Protein AF-A0A970E8V9-F1 (afdb_monomer)

Nearest PDB structures (foldseek):
  8snz-assembly1_B-2  TM=7.544E-01  e=1.630E+00  Rhodopseudomonas palustris
  8v2y-assembly1_A  TM=7.444E-01  e=1.529E+00  Rhodopseudomonas palustris

Sequence (104 aa):
MSNTVVIYQSKYGATKKYAQWLAEELSCDLIETKKASIEQLEKYDVIMSWKDKTLCNLLKKAVAKKDPDTYEPWEAALMQAVGQSCDWTDKKNIKEIVVYVKKS

Solvent-accessible surface area (backbone atoms only — not comparable to full-atom values): 6659 Å² total; per-residue (Å²): 132,83,94,53,70,41,76,41,70,57,94,84,47,62,52,47,55,54,43,50,53,50,18,62,79,66,74,40,50,73,45,73,50,90,75,69,50,74,78,67,54,75,76,51,97,80,67,91,43,73,65,54,54,49,51,54,52,50,50,53,56,56,57,70,70,50,62,80,92,71,49,52,74,68,50,49,53,48,56,65,52,58,94,48,93,77,79,83,84,54,81,74,75,48,48,66,58,53,55,53,59,76,73,107

Structure (mmCIF, N/CA/C/O backbone):
data_AF-A0A970E8V9-F1
#
_entry.id   AF-A0A970E8V9-F1
#
loop_
_atom_site.group_PDB
_atom_site.id
_atom_site.type_symbol
_atom_site.label_atom_id
_atom_site.label_alt_id
_atom_site.label_comp_id
_atom_site.label_asym_id
_atom_site.label_entity_id
_atom_site.label_seq_id
_atom_site.pdbx_PDB_ins_code
_atom_site.Cartn_x
_atom_site.Cartn_y
_atom_site.Cartn_z
_atom_site.occupancy
_atom_site.B_iso_or_equiv
_atom_site.auth_seq_id
_atom_site.auth_comp_id
_atom_site.auth_asym_id
_atom_site.auth_atom_id
_atom_site.pdbx_PDB_model_num
ATOM 1 N N . MET A 1 1 ? -26.173 -3.698 14.506 1.00 46.81 1 MET A N 1
ATOM 2 C CA . MET A 1 1 ? -24.988 -2.825 14.397 1.00 46.81 1 MET A CA 1
ATOM 3 C C . MET A 1 1 ? -23.841 -3.709 13.964 1.00 46.81 1 MET A C 1
ATOM 5 O O . MET A 1 1 ? -23.533 -4.651 14.684 1.00 46.81 1 MET A O 1
ATOM 9 N N . SER A 1 2 ? -23.305 -3.499 12.767 1.00 54.16 2 SER A N 1
ATOM 10 C CA . SER A 1 2 ? -22.200 -4.314 12.260 1.00 54.16 2 SER A CA 1
ATOM 11 C C . SER A 1 2 ? -20.919 -3.876 12.964 1.00 54.16 2 SER A C 1
ATOM 13 O O . SER A 1 2 ? -20.523 -2.719 12.857 1.00 54.16 2 SER A O 1
ATOM 15 N N . ASN A 1 3 ? -20.311 -4.775 13.735 1.00 74.69 3 ASN A N 1
ATOM 16 C CA . ASN A 1 3 ? -19.094 -4.511 14.503 1.00 74.69 3 ASN A CA 1
ATOM 17 C C . ASN A 1 3 ? -17.857 -4.635 13.591 1.00 74.69 3 ASN A C 1
ATOM 19 O O . ASN A 1 3 ? -17.026 -5.524 13.766 1.00 74.69 3 ASN A O 1
ATOM 23 N N . THR A 1 4 ? -17.801 -3.817 12.540 1.00 81.00 4 THR A N 1
ATOM 24 C CA . THR A 1 4 ? -16.768 -3.867 11.497 1.00 81.00 4 THR A CA 1
ATOM 25 C C . THR A 1 4 ? -15.747 -2.755 11.724 1.00 81.00 4 THR A C 1
ATOM 27 O O . THR A 1 4 ? -16.111 -1.637 12.069 1.00 81.00 4 THR A O 1
ATOM 30 N N . VAL A 1 5 ? -14.464 -3.047 11.514 1.00 82.38 5 VAL A N 1
ATOM 31 C CA . VAL A 1 5 ? -13.377 -2.064 11.599 1.00 82.38 5 VAL A CA 1
ATOM 32 C C . VAL A 1 5 ? -12.403 -2.276 10.446 1.00 82.38 5 VAL A C 1
ATOM 34 O O . VAL A 1 5 ? -12.039 -3.409 10.130 1.00 82.38 5 VAL A O 1
ATOM 37 N N . VAL A 1 6 ? -11.968 -1.188 9.813 1.00 82.75 6 VAL A N 1
ATOM 38 C CA . VAL A 1 6 ? -10.904 -1.201 8.806 1.00 82.75 6 VAL A CA 1
ATOM 39 C C . VAL A 1 6 ? -9.603 -0.782 9.475 1.00 82.75 6 VAL A C 1
ATOM 41 O O . VAL A 1 6 ? -9.484 0.314 10.019 1.00 82.75 6 VAL A O 1
ATOM 44 N N . ILE A 1 7 ? -8.598 -1.650 9.412 1.00 83.31 7 ILE A N 1
ATOM 45 C CA . ILE A 1 7 ? -7.265 -1.394 9.959 1.00 83.31 7 ILE A CA 1
ATOM 46 C C . ILE A 1 7 ? -6.278 -1.310 8.795 1.00 83.31 7 ILE A C 1
ATOM 48 O O . ILE A 1 7 ? -6.282 -2.175 7.922 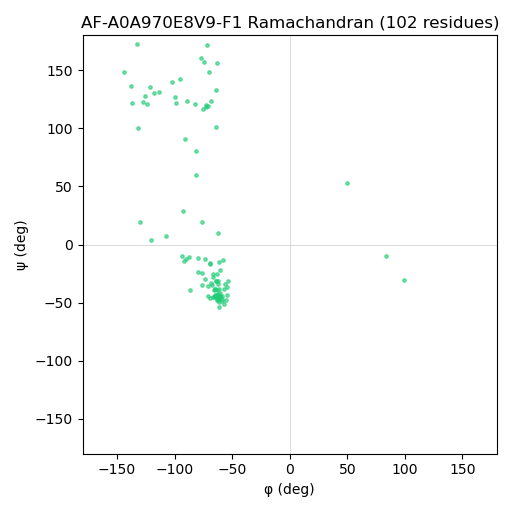1.00 83.31 7 ILE A O 1
ATOM 52 N N . TYR A 1 8 ? -5.431 -0.278 8.757 1.00 85.50 8 TYR A N 1
ATOM 53 C CA . TYR A 1 8 ? -4.513 -0.071 7.632 1.00 85.50 8 TYR A CA 1
ATOM 54 C C . TYR A 1 8 ? -3.148 0.487 8.040 1.00 85.50 8 TYR A C 1
ATOM 56 O O . TYR A 1 8 ? -3.042 1.315 8.941 1.00 85.50 8 TYR A O 1
ATOM 64 N N . GLN A 1 9 ? -2.102 0.113 7.296 1.00 82.19 9 GLN A N 1
ATOM 65 C CA . GLN A 1 9 ? -0.780 0.739 7.367 1.00 82.19 9 GLN A CA 1
ATOM 66 C C . GLN A 1 9 ? -0.441 1.367 6.017 1.00 82.19 9 GLN A C 1
ATOM 68 O O . GLN A 1 9 ? -0.545 0.714 4.981 1.00 82.19 9 GLN A O 1
ATOM 73 N N . SER A 1 10 ? -0.003 2.626 6.009 1.00 81.69 10 SER A N 1
ATOM 74 C CA . SER A 1 10 ? 0.358 3.313 4.770 1.00 81.69 10 SER A CA 1
ATOM 75 C C . SER A 1 10 ? 1.644 4.114 4.926 1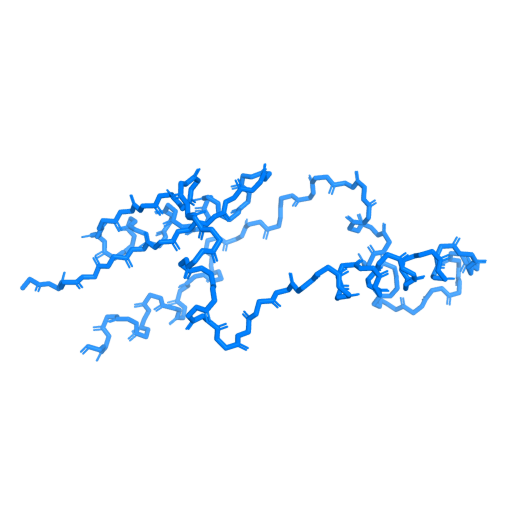.00 81.69 10 SER A C 1
ATOM 77 O O . SER A 1 10 ? 1.741 5.007 5.771 1.00 81.69 10 SER A O 1
ATOM 79 N N . LYS A 1 11 ? 2.637 3.801 4.086 1.00 74.56 11 LYS A N 1
ATOM 80 C CA . LYS A 1 11 ? 3.896 4.556 4.006 1.00 74.56 11 LYS A CA 1
ATOM 81 C C . LYS A 1 11 ? 3.793 5.749 3.051 1.00 74.56 11 LYS A C 1
ATOM 83 O O . LYS A 1 11 ? 4.315 6.810 3.366 1.00 74.56 11 LYS A O 1
ATOM 88 N N . TYR A 1 12 ? 3.103 5.572 1.921 1.00 77.75 12 TYR A N 1
ATOM 89 C CA . TYR A 1 12 ? 3.056 6.542 0.815 1.00 77.75 12 TYR A CA 1
ATOM 90 C C . TYR A 1 12 ? 1.644 7.058 0.484 1.00 77.75 12 TYR A C 1
ATOM 92 O O . TYR A 1 12 ? 1.471 7.806 -0.465 1.00 77.75 12 TYR A O 1
ATOM 100 N N . GLY A 1 13 ? 0.616 6.671 1.246 1.00 81.69 13 GLY A N 1
ATOM 101 C CA . GLY A 1 13 ? -0.740 7.220 1.110 1.00 81.69 13 GLY A CA 1
ATOM 102 C C . GLY A 1 13 ? -1.725 6.358 0.314 1.00 81.69 13 GLY A C 1
ATOM 103 O O . GLY A 1 13 ? -2.891 6.321 0.691 1.00 81.69 13 GLY A O 1
ATOM 104 N N . ALA A 1 14 ? -1.288 5.574 -0.675 1.00 84.38 14 ALA A N 1
ATOM 105 C CA . ALA A 1 14 ? -2.197 4.757 -1.498 1.00 84.38 14 ALA A CA 1
ATOM 106 C C . ALA A 1 14 ? -3.087 3.804 -0.668 1.00 84.38 14 ALA A C 1
ATOM 108 O O . ALA A 1 14 ? -4.310 3.813 -0.797 1.00 84.38 14 ALA A O 1
ATOM 109 N N . THR A 1 15 ? -2.504 3.056 0.276 1.00 86.94 15 THR A N 1
ATOM 110 C CA . THR A 1 15 ? -3.261 2.157 1.171 1.00 86.94 15 THR A CA 1
ATOM 111 C C . THR A 1 15 ? -4.228 2.912 2.087 1.00 86.94 15 THR A C 1
ATOM 113 O O . THR A 1 15 ? -5.297 2.403 2.406 1.00 86.94 15 THR A O 1
ATOM 116 N N . LYS A 1 16 ? -3.891 4.151 2.476 1.00 89.62 16 LYS A N 1
ATOM 117 C CA . LYS A 1 16 ? -4.769 5.005 3.292 1.00 89.62 16 LYS A CA 1
ATOM 118 C C . LYS A 1 16 ? -6.040 5.356 2.525 1.00 89.62 16 LYS A C 1
ATOM 120 O O . LYS A 1 16 ? -7.124 5.270 3.084 1.00 89.62 16 LYS A O 1
ATOM 125 N N . LYS A 1 17 ? -5.893 5.702 1.246 1.00 90.81 17 LYS A N 1
ATOM 126 C CA . LYS A 1 17 ? -6.999 6.070 0.358 1.00 90.81 17 LYS A CA 1
ATOM 127 C C . LYS A 1 17 ? -7.980 4.907 0.173 1.00 90.81 17 LYS A C 1
ATOM 129 O O . LYS A 1 17 ? -9.178 5.089 0.353 1.00 90.81 17 LYS A O 1
ATOM 134 N N . TYR A 1 18 ? -7.470 3.695 -0.063 1.00 91.00 18 TYR A N 1
ATOM 135 C CA . TYR A 1 18 ? -8.300 2.486 -0.102 1.00 91.00 18 TYR A CA 1
ATOM 136 C C . TYR A 1 18 ? -9.019 2.212 1.223 1.00 91.00 18 TYR A C 1
ATOM 138 O O . TYR A 1 18 ? -10.211 1.916 1.225 1.00 91.00 18 TYR A O 1
ATOM 146 N N . ALA A 1 19 ? -8.313 2.334 2.348 1.00 90.12 19 ALA A N 1
ATOM 147 C CA . ALA A 1 19 ? -8.887 2.093 3.666 1.00 90.12 19 ALA A CA 1
ATOM 148 C C . ALA A 1 19 ? -9.991 3.107 4.016 1.00 90.12 19 ALA A C 1
ATOM 150 O O . ALA A 1 19 ? -11.023 2.726 4.560 1.00 90.12 19 ALA A O 1
ATOM 151 N N . GLN A 1 20 ? -9.811 4.375 3.633 1.00 92.62 20 GLN A N 1
ATOM 152 C CA . GLN A 1 20 ? -10.838 5.412 3.750 1.00 92.62 20 GLN A CA 1
ATOM 153 C C . GLN A 1 20 ? -12.079 5.073 2.928 1.00 92.62 20 GLN A C 1
ATOM 155 O O . GLN A 1 20 ? -13.176 5.072 3.476 1.00 92.62 20 GLN A O 1
ATOM 160 N N . TRP A 1 21 ? -11.919 4.699 1.656 1.00 95.06 21 TRP A N 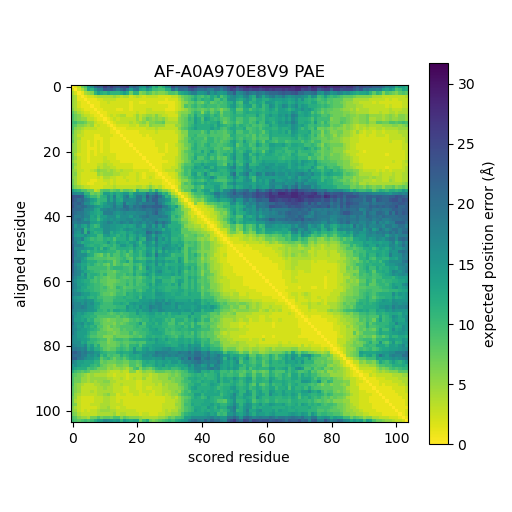1
ATOM 161 C CA . TRP A 1 21 ? -13.065 4.310 0.835 1.00 95.06 21 TRP A CA 1
ATOM 162 C C . TRP A 1 21 ? -13.803 3.090 1.386 1.00 95.06 21 TRP A C 1
ATOM 164 O O . TRP A 1 21 ? -15.028 3.050 1.339 1.00 95.06 21 TRP A O 1
ATOM 174 N N . LEU A 1 22 ? -13.081 2.103 1.921 1.00 91.69 22 LEU A N 1
ATOM 175 C CA . LEU A 1 22 ? -13.701 0.945 2.564 1.00 91.69 22 LEU A CA 1
ATOM 176 C C . LEU A 1 22 ? -14.516 1.356 3.794 1.00 91.69 22 LEU A C 1
ATOM 178 O O . LEU A 1 22 ? -15.660 0.932 3.924 1.00 91.69 22 LEU A O 1
ATOM 182 N N . ALA A 1 23 ? -13.954 2.199 4.661 1.00 89.44 23 ALA A N 1
ATOM 183 C CA . ALA A 1 23 ? -14.641 2.680 5.856 1.00 89.44 23 ALA A CA 1
ATOM 184 C C . ALA A 1 23 ? -15.887 3.514 5.521 1.00 89.44 23 ALA A C 1
ATOM 186 O O . ALA A 1 23 ? -16.920 3.354 6.166 1.00 89.44 23 ALA A O 1
ATOM 187 N N . GLU A 1 24 ? -15.821 4.346 4.477 1.00 90.81 24 GLU A N 1
ATOM 188 C CA . GLU A 1 24 ? -16.968 5.103 3.960 1.00 90.81 24 GLU A CA 1
ATOM 189 C C . GLU A 1 24 ? -18.087 4.169 3.467 1.00 90.81 24 GLU A C 1
ATOM 191 O O . GLU A 1 24 ? -19.228 4.268 3.918 1.00 90.81 24 GLU A O 1
ATOM 196 N N . GLU A 1 25 ? -17.768 3.227 2.573 1.00 91.00 25 GLU A N 1
ATOM 197 C CA . GLU A 1 25 ? -18.749 2.317 1.955 1.00 91.00 25 GLU A CA 1
ATOM 198 C C . GLU A 1 25 ? -19.385 1.334 2.953 1.00 91.00 25 GLU A C 1
ATOM 200 O O . GLU A 1 25 ? -20.518 0.869 2.755 1.00 91.00 25 GLU A O 1
ATOM 205 N N . LEU A 1 26 ? -18.649 0.993 4.013 1.00 88.25 26 LEU A N 1
ATOM 206 C CA . LEU A 1 26 ? -19.095 0.121 5.100 1.00 88.25 26 LEU A CA 1
ATOM 207 C C . LEU A 1 26 ? -19.695 0.897 6.279 1.00 88.25 26 LEU A C 1
ATOM 209 O O . LEU A 1 26 ? -20.306 0.273 7.142 1.00 88.25 26 LEU A O 1
ATOM 213 N N . SER A 1 27 ? -19.561 2.231 6.298 1.00 88.31 27 SER A N 1
ATOM 214 C CA . SER A 1 27 ? -19.957 3.098 7.417 1.00 88.31 27 SER A CA 1
ATOM 215 C C . SER A 1 27 ? -19.413 2.589 8.756 1.00 88.31 27 SER A C 1
ATOM 217 O O . SER A 1 27 ? -20.167 2.360 9.701 1.00 88.31 27 SER A O 1
ATOM 219 N N . CYS A 1 28 ? -18.099 2.360 8.808 1.00 85.06 28 CYS A N 1
ATOM 220 C CA . CYS A 1 28 ? -17.432 1.718 9.937 1.00 85.06 28 CYS A CA 1
ATOM 221 C C . CYS A 1 28 ? -16.170 2.465 10.395 1.00 85.06 28 CYS A C 1
ATOM 223 O O . CYS A 1 28 ? -15.702 3.393 9.734 1.00 85.06 28 CYS A O 1
ATOM 225 N N . ASP A 1 29 ? -15.594 2.029 11.516 1.00 84.00 29 ASP A N 1
ATOM 226 C CA . ASP A 1 29 ? -14.401 2.658 12.086 1.00 84.00 29 ASP A CA 1
ATOM 227 C C . ASP A 1 29 ? -13.147 2.400 11.236 1.00 84.00 29 ASP A C 1
ATOM 229 O O . ASP A 1 29 ? -12.991 1.340 10.620 1.00 84.00 29 ASP A O 1
ATOM 233 N N . LEU A 1 30 ? -12.225 3.370 11.232 1.00 85.81 30 LEU A N 1
ATOM 234 C CA . LEU A 1 30 ? -10.965 3.330 10.488 1.00 85.81 30 LEU A CA 1
ATOM 235 C C . LEU A 1 30 ? -9.771 3.611 11.409 1.00 85.81 30 LEU A C 1
ATOM 237 O O . LEU A 1 30 ? -9.683 4.683 12.007 1.00 85.81 30 LEU A O 1
ATOM 241 N N . ILE A 1 31 ? -8.809 2.687 11.467 1.00 82.06 31 ILE A N 1
ATOM 242 C CA . ILE A 1 31 ? -7.643 2.769 12.361 1.00 82.06 31 ILE A CA 1
ATOM 243 C C . ILE A 1 31 ? -6.333 2.638 11.568 1.00 82.06 31 ILE A C 1
ATOM 245 O O . ILE A 1 31 ? -6.133 1.675 10.829 1.00 82.06 31 ILE A O 1
ATOM 249 N N . GLU A 1 32 ? -5.404 3.586 11.749 1.00 84.19 32 GLU A N 1
ATOM 250 C CA . GLU A 1 32 ? -4.051 3.517 11.173 1.00 84.19 32 GLU A CA 1
ATOM 251 C C . GLU A 1 32 ? -3.079 2.786 12.123 1.00 84.19 32 GLU A C 1
ATOM 253 O O . GLU A 1 32 ? -2.858 3.219 13.252 1.00 84.19 32 GLU A O 1
ATOM 258 N N . THR A 1 33 ? -2.419 1.717 11.669 1.00 71.38 33 THR A N 1
ATOM 259 C CA . THR A 1 33 ? -1.488 0.883 12.465 1.00 71.38 33 THR A CA 1
ATOM 260 C C . THR A 1 33 ? -0.110 1.496 12.700 1.00 71.38 33 THR A C 1
ATOM 262 O O . THR A 1 33 ? 0.821 0.791 13.086 1.00 71.38 33 THR A O 1
ATOM 265 N N . LYS A 1 34 ? 0.069 2.814 12.556 1.00 58.16 34 LYS A N 1
ATOM 266 C CA . LYS A 1 34 ? 1.364 3.498 12.782 1.00 58.16 34 LYS A CA 1
ATOM 267 C C . LYS A 1 34 ? 1.917 3.414 14.222 1.00 58.16 34 LYS A C 1
ATOM 269 O O . LYS A 1 34 ? 2.911 4.061 14.529 1.00 58.16 34 LYS A O 1
ATOM 274 N N . LYS A 1 35 ? 1.324 2.586 15.085 1.00 51.91 35 LYS A N 1
ATOM 275 C CA . LYS A 1 35 ? 1.773 2.256 16.444 1.00 51.91 35 LYS A CA 1
ATOM 276 C C . LYS A 1 35 ? 1.834 0.745 16.730 1.00 51.91 35 LYS A C 1
ATOM 278 O O . LYS A 1 35 ? 1.801 0.363 17.892 1.00 51.91 35 LYS A O 1
ATOM 283 N N . ALA A 1 36 ? 1.887 -0.116 15.712 1.00 52.78 36 ALA A N 1
ATOM 284 C CA . ALA A 1 36 ? 2.026 -1.553 15.948 1.00 52.78 36 ALA A CA 1
ATOM 285 C C . ALA A 1 36 ? 3.443 -1.883 16.457 1.00 52.78 36 ALA A C 1
ATOM 287 O O . ALA A 1 36 ? 4.425 -1.594 15.767 1.00 52.78 36 ALA A O 1
ATOM 288 N N . SER A 1 37 ? 3.549 -2.447 17.663 1.00 56.75 37 SER A N 1
ATOM 289 C CA . SER A 1 37 ? 4.817 -2.935 18.215 1.00 56.75 37 SER A CA 1
ATOM 290 C C . SER A 1 37 ? 5.233 -4.244 17.532 1.00 56.75 37 SER A C 1
ATOM 292 O O . SER A 1 37 ? 4.396 -4.949 16.961 1.00 56.75 37 SER A O 1
ATOM 294 N N . ILE A 1 38 ? 6.531 -4.570 17.549 1.00 58.91 38 ILE A N 1
ATOM 295 C CA . ILE A 1 38 ? 7.076 -5.778 16.897 1.00 58.91 38 ILE A CA 1
ATOM 296 C C . ILE A 1 38 ? 6.368 -7.041 17.416 1.00 58.91 38 ILE A C 1
ATOM 298 O O . ILE A 1 38 ? 6.068 -7.932 16.625 1.00 58.91 38 ILE A O 1
ATOM 302 N N . GLU A 1 39 ? 5.976 -7.064 18.694 1.00 62.66 39 GLU A N 1
ATOM 303 C CA . GLU A 1 39 ? 5.2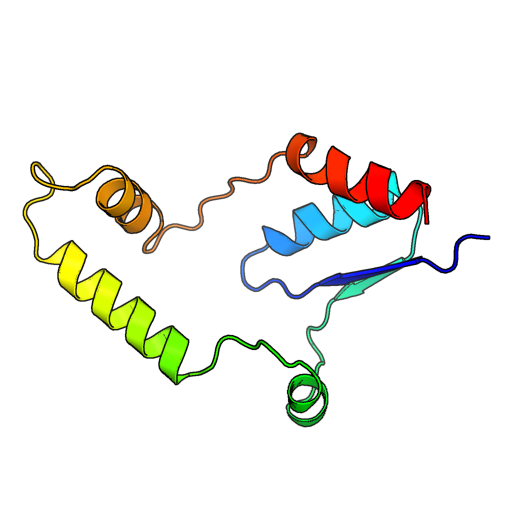64 -8.196 19.302 1.00 62.66 39 GLU A CA 1
ATOM 304 C C . GLU A 1 39 ? 3.847 -8.406 18.731 1.00 62.66 39 GLU A C 1
ATOM 306 O O . GLU A 1 39 ? 3.314 -9.513 18.751 1.00 62.66 39 GLU A O 1
ATOM 311 N N . GLN A 1 40 ? 3.204 -7.360 18.199 1.00 58.25 40 GLN A N 1
ATOM 312 C CA . GLN A 1 40 ? 1.879 -7.477 17.576 1.00 58.25 40 GLN A CA 1
ATOM 313 C C . GLN A 1 40 ? 1.957 -8.023 16.151 1.00 58.25 40 GLN A C 1
ATOM 315 O O . GLN A 1 40 ? 0.978 -8.576 15.650 1.00 58.25 40 GLN A O 1
ATOM 320 N N . LEU A 1 41 ? 3.110 -7.861 15.502 1.00 57.25 41 LEU A N 1
ATOM 321 C CA . LEU A 1 41 ? 3.356 -8.371 14.161 1.00 57.25 41 LEU A CA 1
ATOM 322 C C . LEU A 1 41 ? 3.614 -9.884 14.196 1.00 57.25 41 LEU A C 1
ATOM 324 O O . LEU A 1 41 ? 3.101 -10.593 13.345 1.00 57.25 41 LEU A O 1
ATOM 328 N N . GLU A 1 42 ? 4.267 -10.420 15.228 1.00 59.38 42 GLU A N 1
ATOM 329 C CA . GLU A 1 42 ? 4.515 -11.870 15.368 1.00 59.38 42 GLU A CA 1
ATOM 330 C C . GLU A 1 42 ? 3.249 -12.751 15.386 1.00 59.38 42 GLU A C 1
ATOM 332 O O . GLU A 1 42 ? 3.340 -13.962 15.207 1.00 59.38 42 GLU A O 1
ATOM 337 N N . LYS A 1 43 ? 2.059 -12.161 15.555 1.00 61.66 43 LYS A N 1
ATOM 338 C CA . LYS A 1 43 ? 0.768 -12.863 15.487 1.00 61.66 43 LYS A CA 1
ATOM 339 C C . LYS A 1 43 ? 0.251 -13.146 14.074 1.00 61.66 43 LYS A C 1
ATOM 341 O O . LYS A 1 43 ? -0.743 -13.855 13.953 1.00 61.66 43 LYS A O 1
ATOM 346 N N . TYR A 1 44 ? 0.843 -12.567 13.032 1.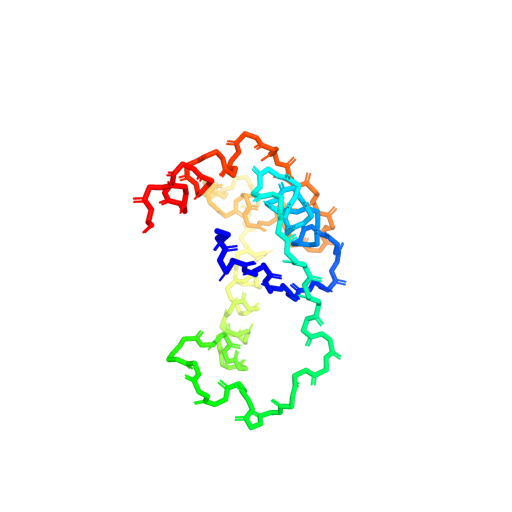00 60.19 44 TYR A N 1
ATOM 347 C CA . TYR A 1 44 ? 0.370 -12.752 11.660 1.00 60.19 44 TYR A CA 1
ATOM 348 C C . TYR A 1 44 ? 1.213 -13.799 10.933 1.00 60.19 44 TYR A C 1
ATOM 350 O O . TYR A 1 44 ? 2.430 -13.658 10.834 1.00 60.19 44 TYR A O 1
ATOM 358 N N . ASP A 1 45 ? 0.548 -14.800 10.354 1.00 47.81 45 ASP A N 1
ATOM 359 C CA . ASP A 1 45 ? 1.197 -15.917 9.652 1.00 47.81 45 ASP A CA 1
ATOM 360 C C . ASP A 1 45 ? 1.997 -15.485 8.411 1.00 47.81 45 ASP A C 1
ATOM 362 O O . ASP A 1 45 ? 2.942 -16.158 8.002 1.00 47.81 45 ASP A O 1
ATOM 366 N N . VAL A 1 46 ? 1.634 -14.352 7.796 1.00 54.59 46 VAL A N 1
ATOM 367 C CA . VAL A 1 46 ? 2.263 -13.855 6.565 1.00 54.59 46 VAL A CA 1
ATOM 368 C C . VAL A 1 46 ? 2.613 -12.378 6.713 1.00 54.59 46 VAL A C 1
ATOM 370 O O . VAL A 1 46 ? 1.780 -11.490 6.535 1.00 54.59 46 VAL A O 1
ATOM 373 N N . ILE A 1 47 ? 3.885 -12.110 7.002 1.00 64.19 47 ILE A N 1
ATOM 374 C CA . ILE A 1 47 ? 4.473 -10.768 6.984 1.00 64.19 47 ILE A CA 1
ATOM 375 C C . ILE A 1 47 ? 5.631 -10.757 6.002 1.00 64.19 47 ILE A C 1
ATOM 377 O O . ILE A 1 47 ? 6.488 -11.635 6.032 1.00 64.19 47 ILE A O 1
ATOM 381 N N . MET A 1 48 ? 5.702 -9.706 5.181 1.00 67.88 48 MET A N 1
ATOM 382 C CA . MET A 1 48 ? 6.866 -9.458 4.336 1.00 67.88 48 MET A CA 1
ATOM 383 C C . MET A 1 48 ? 8.095 -9.184 5.212 1.00 67.88 48 MET A C 1
ATOM 385 O O . MET A 1 48 ? 8.296 -8.077 5.733 1.00 67.88 48 MET A O 1
ATOM 389 N N . SER A 1 49 ? 8.923 -10.209 5.357 1.00 72.75 49 SER A N 1
ATOM 390 C CA . SER A 1 49 ? 10.127 -10.196 6.167 1.00 72.75 49 SER A CA 1
ATOM 391 C C . SER A 1 49 ? 11.224 -9.346 5.522 1.00 72.75 49 SER A C 1
ATOM 393 O O . SER A 1 49 ? 11.145 -8.893 4.375 1.00 72.75 49 SER A O 1
ATOM 395 N N . TRP A 1 50 ? 12.309 -9.125 6.261 1.00 72.56 50 TRP A N 1
ATOM 396 C CA . TRP A 1 50 ? 13.501 -8.487 5.703 1.00 72.56 50 TRP A CA 1
ATOM 397 C C . TRP A 1 50 ? 14.126 -9.309 4.561 1.00 72.56 50 TRP A C 1
ATOM 399 O O . TRP A 1 50 ? 14.652 -8.733 3.605 1.00 72.56 50 TRP A O 1
ATOM 409 N N . LYS A 1 51 ? 14.014 -10.645 4.614 1.00 76.56 51 LYS A N 1
ATOM 410 C CA . LYS A 1 51 ? 14.478 -11.538 3.544 1.00 76.56 51 LYS A CA 1
ATOM 411 C C . LYS A 1 51 ? 13.665 -11.322 2.267 1.00 76.56 51 LYS A C 1
ATOM 413 O O . LYS A 1 51 ? 14.263 -11.123 1.213 1.00 76.56 51 LYS A O 1
ATOM 418 N N . ASP A 1 52 ? 12.341 -11.224 2.376 1.00 75.50 52 ASP A N 1
ATOM 419 C CA . ASP A 1 52 ? 11.453 -10.972 1.229 1.00 75.50 52 ASP A CA 1
ATOM 420 C C . ASP A 1 52 ? 11.743 -9.613 0.587 1.00 75.50 52 ASP A C 1
ATOM 422 O O . ASP A 1 52 ? 11.874 -9.493 -0.630 1.00 75.50 52 ASP A O 1
ATOM 426 N N . LYS A 1 53 ? 11.949 -8.578 1.412 1.00 79.81 53 LYS A N 1
ATOM 427 C CA . LYS A 1 53 ? 12.350 -7.244 0.934 1.00 79.81 53 LYS A CA 1
ATOM 428 C C . LYS A 1 53 ? 13.688 -7.285 0.199 1.00 79.81 53 LYS A C 1
ATOM 430 O O . LYS A 1 53 ? 13.848 -6.629 -0.831 1.00 79.81 53 LYS A O 1
ATOM 435 N N . THR A 1 54 ? 14.644 -8.049 0.721 1.00 88.88 54 THR A N 1
ATOM 436 C CA . THR A 1 54 ? 15.969 -8.206 0.116 1.00 88.88 54 THR A CA 1
ATOM 437 C C . THR A 1 54 ? 15.871 -8.928 -1.223 1.00 88.88 54 THR A C 1
ATOM 439 O O . THR A 1 54 ? 16.426 -8.445 -2.208 1.00 88.88 54 THR A O 1
ATOM 442 N N . LEU A 1 55 ? 15.097 -10.012 -1.295 1.00 88.38 55 LEU A N 1
ATOM 443 C CA . LEU A 1 55 ? 14.862 -10.756 -2.528 1.00 88.38 55 LEU A CA 1
ATOM 444 C C . LEU A 1 55 ? 14.187 -9.887 -3.597 1.00 88.38 55 LEU A C 1
ATOM 446 O O . LEU A 1 55 ? 14.675 -9.813 -4.722 1.00 88.38 55 LEU A O 1
ATOM 450 N N . CYS A 1 56 ? 13.142 -9.140 -3.232 1.00 88.19 56 CYS A N 1
ATOM 451 C CA . CYS A 1 56 ? 12.499 -8.177 -4.127 1.00 88.19 56 CYS A CA 1
ATOM 452 C C . CYS A 1 56 ? 13.487 -7.126 -4.655 1.00 88.19 56 CYS A C 1
ATOM 454 O O . CYS A 1 56 ? 13.420 -6.741 -5.820 1.00 88.19 56 CYS A O 1
ATOM 456 N N . ASN A 1 57 ? 14.424 -6.656 -3.829 1.00 89.75 57 ASN A N 1
ATOM 457 C CA . ASN A 1 57 ? 15.448 -5.708 -4.271 1.00 89.75 57 ASN A CA 1
ATOM 458 C C . ASN A 1 57 ? 16.483 -6.346 -5.207 1.00 89.75 57 ASN A C 1
ATOM 460 O O . ASN A 1 57 ? 16.940 -5.681 -6.136 1.00 89.75 57 ASN A O 1
ATOM 464 N N . LEU A 1 58 ? 16.847 -7.612 -4.991 1.00 94.25 58 LEU A N 1
ATOM 465 C CA . LEU A 1 58 ? 17.713 -8.356 -5.908 1.00 94.25 58 LEU A CA 1
ATOM 466 C C . LEU A 1 58 ? 17.032 -8.567 -7.260 1.00 94.25 58 LEU A C 1
ATOM 468 O O . LEU A 1 58 ? 17.653 -8.297 -8.284 1.00 94.25 58 LEU A O 1
ATOM 472 N N . LEU A 1 59 ? 15.751 -8.948 -7.264 1.00 93.38 59 LEU A N 1
ATOM 473 C CA . LEU A 1 59 ? 14.955 -9.091 -8.482 1.00 93.38 59 LEU A CA 1
ATOM 474 C C . LEU A 1 59 ? 14.917 -7.781 -9.275 1.00 93.38 59 LEU A C 1
ATOM 476 O O . LEU A 1 59 ? 15.283 -7.769 -10.445 1.00 93.38 59 LEU A O 1
ATOM 480 N N . LYS A 1 60 ? 14.577 -6.660 -8.625 1.00 91.69 60 LYS A N 1
ATOM 481 C CA . LYS A 1 60 ? 14.580 -5.331 -9.264 1.00 91.69 60 LYS A CA 1
ATOM 482 C C . LYS A 1 60 ? 15.932 -5.000 -9.895 1.00 91.69 60 LYS A C 1
ATOM 484 O O . LYS A 1 60 ? 15.981 -4.514 -11.016 1.00 91.69 60 LYS A O 1
ATOM 489 N N . LYS A 1 61 ? 17.036 -5.284 -9.194 1.00 93.44 61 LYS A N 1
ATOM 490 C CA . LYS A 1 61 ? 18.395 -5.062 -9.714 1.00 93.44 61 LYS A CA 1
ATOM 491 C C . LYS A 1 61 ? 18.741 -5.984 -10.881 1.00 93.44 61 LYS A C 1
ATOM 493 O O . LYS A 1 61 ? 19.497 -5.570 -11.750 1.00 93.44 61 LYS A O 1
ATOM 498 N N . ALA A 1 62 ? 18.258 -7.224 -10.876 1.00 94.69 62 ALA A N 1
ATOM 499 C CA . ALA A 1 62 ? 18.485 -8.167 -11.965 1.00 94.69 62 ALA A CA 1
ATOM 500 C C . ALA A 1 62 ? 17.734 -7.733 -13.230 1.00 94.69 62 ALA A C 1
ATOM 502 O O . ALA A 1 62 ? 18.338 -7.675 -14.295 1.00 94.69 62 ALA A O 1
ATOM 503 N N . VAL A 1 63 ? 16.460 -7.353 -13.092 1.00 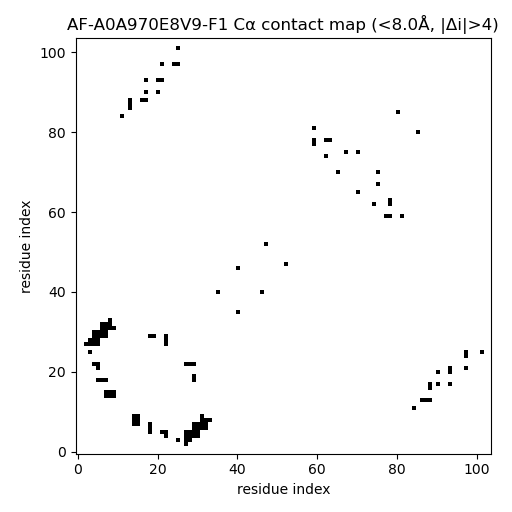93.75 63 VAL A N 1
ATOM 504 C CA . VAL A 1 63 ? 15.637 -6.852 -14.203 1.00 93.75 63 VAL A CA 1
ATOM 505 C C . VAL A 1 63 ? 16.197 -5.539 -14.753 1.00 93.75 63 VAL A C 1
ATOM 507 O O . VAL A 1 63 ? 16.376 -5.422 -15.955 1.00 93.75 63 VAL A O 1
ATOM 510 N N . ALA A 1 64 ? 16.603 -4.602 -13.888 1.00 91.38 64 ALA A N 1
ATOM 511 C CA . ALA A 1 64 ? 17.180 -3.317 -14.300 1.00 91.38 64 ALA A CA 1
ATOM 512 C C . ALA A 1 64 ? 18.487 -3.416 -15.111 1.00 91.38 64 ALA A C 1
ATOM 514 O O . ALA A 1 64 ? 18.926 -2.417 -15.674 1.00 91.38 64 ALA A O 1
ATOM 515 N N . LYS A 1 65 ? 19.150 -4.580 -15.120 1.00 93.50 65 LYS A N 1
ATOM 516 C CA . LYS A 1 65 ? 20.356 -4.831 -15.926 1.00 93.50 65 LYS A CA 1
ATOM 517 C C . LYS A 1 65 ? 20.050 -5.386 -17.318 1.00 93.50 65 LYS A C 1
ATOM 519 O O . LYS A 1 65 ? 20.974 -5.482 -18.121 1.00 93.50 65 LYS A O 1
ATOM 524 N N . LYS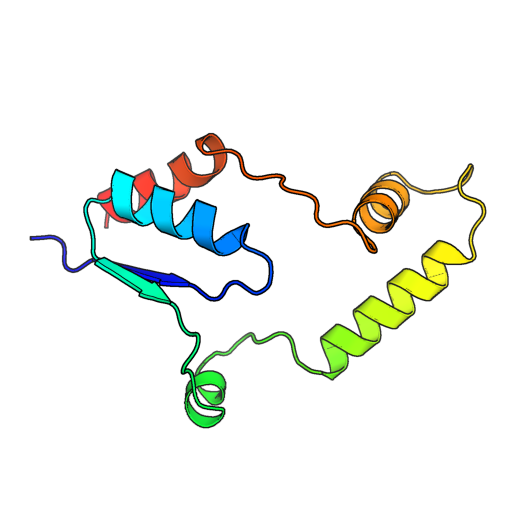 A 1 66 ? 18.813 -5.816 -17.577 1.00 92.25 66 LYS A N 1
ATOM 525 C CA . LYS A 1 66 ? 18.386 -6.275 -18.901 1.00 92.25 66 LYS A CA 1
ATOM 526 C C . LYS A 1 66 ? 18.149 -5.070 -19.815 1.00 92.25 66 LYS A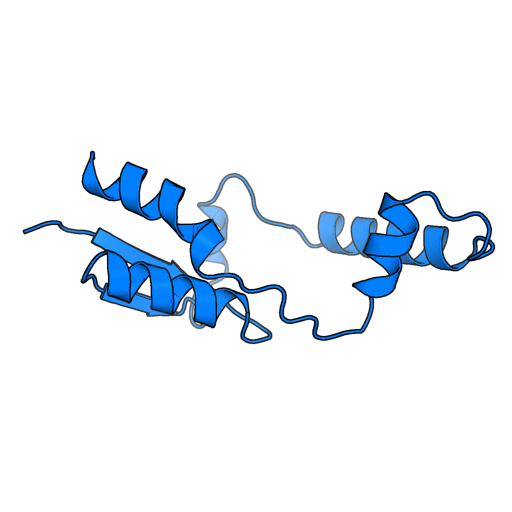 C 1
ATOM 528 O O . LYS A 1 66 ? 17.961 -3.955 -19.335 1.00 92.25 66 LYS A O 1
ATOM 533 N N . ASP A 1 67 ? 18.155 -5.308 -21.121 1.00 91.75 67 ASP A N 1
ATOM 534 C CA . ASP A 1 67 ? 17.793 -4.290 -22.107 1.00 91.75 67 ASP A CA 1
ATOM 535 C C . ASP A 1 67 ? 16.281 -3.978 -21.998 1.00 91.75 67 ASP A C 1
ATOM 537 O O . ASP A 1 67 ? 15.481 -4.918 -22.091 1.00 91.75 67 ASP A O 1
ATOM 541 N N . PRO A 1 68 ? 15.871 -2.710 -21.783 1.00 90.81 68 PRO A N 1
ATOM 542 C CA . PRO A 1 68 ? 14.464 -2.316 -21.690 1.00 90.81 68 PRO A CA 1
ATOM 543 C C . PRO A 1 68 ? 13.597 -2.747 -22.874 1.00 90.81 68 PRO A C 1
ATOM 545 O O . PRO A 1 68 ? 12.421 -3.047 -22.674 1.00 90.81 68 PRO A O 1
ATOM 548 N N . ASP A 1 69 ? 14.171 -2.833 -24.077 1.00 91.81 69 ASP A N 1
ATOM 549 C CA . ASP A 1 69 ? 13.443 -3.242 -25.286 1.00 91.81 69 ASP A CA 1
ATOM 550 C C . ASP A 1 69 ? 13.135 -4.751 -25.299 1.00 91.81 69 ASP A C 1
ATOM 552 O O . ASP A 1 69 ? 12.321 -5.229 -26.088 1.00 91.81 69 ASP A O 1
ATOM 556 N N . THR A 1 70 ? 13.757 -5.507 -24.389 1.00 94.31 70 THR A N 1
ATOM 557 C CA . THR A 1 70 ? 13.585 -6.960 -24.234 1.00 94.31 70 THR A CA 1
ATOM 558 C C . THR A 1 70 ? 12.788 -7.351 -22.995 1.00 94.31 70 THR A C 1
ATOM 560 O O . THR A 1 70 ? 12.710 -8.534 -22.663 1.00 94.31 70 THR A O 1
ATOM 563 N N . TYR A 1 71 ? 12.220 -6.379 -22.280 1.00 95.19 71 TYR A N 1
ATOM 564 C CA . TYR A 1 71 ? 11.435 -6.666 -21.089 1.00 95.19 71 TYR A CA 1
ATOM 565 C C . TYR A 1 71 ? 10.188 -7.477 -21.421 1.00 95.19 71 TYR A C 1
ATOM 567 O O . TYR A 1 71 ? 9.379 -7.112 -22.275 1.00 95.19 71 TYR A O 1
ATOM 575 N N . GLU A 1 72 ? 9.972 -8.522 -20.632 1.00 93.56 72 GLU A N 1
ATOM 576 C CA . GLU A 1 72 ? 8.658 -9.141 -20.553 1.00 93.56 72 GLU A CA 1
ATOM 577 C C . GLU A 1 72 ? 7.633 -8.133 -19.982 1.00 93.56 72 GLU A C 1
ATOM 579 O O . GLU A 1 72 ? 8.000 -7.233 -19.214 1.00 93.56 72 GLU A O 1
ATOM 584 N N . PRO A 1 73 ? 6.322 -8.279 -20.257 1.00 93.19 73 PRO A N 1
ATOM 585 C CA . PRO A 1 73 ? 5.307 -7.321 -19.804 1.00 93.19 73 PRO A CA 1
ATOM 586 C C . PRO A 1 73 ? 5.314 -7.063 -18.288 1.00 93.19 73 PRO A C 1
ATOM 588 O O . PRO A 1 73 ? 5.111 -5.936 -17.832 1.00 93.19 73 PRO A O 1
ATOM 591 N N . TRP A 1 74 ? 5.584 -8.100 -17.491 1.00 91.38 74 TRP A N 1
ATOM 592 C CA . TRP A 1 74 ? 5.675 -7.984 -16.036 1.00 91.38 74 TRP A CA 1
ATOM 593 C C . TRP A 1 74 ? 6.960 -7.275 -15.577 1.00 91.38 74 TRP A C 1
ATOM 595 O O . TRP A 1 74 ? 6.941 -6.601 -14.549 1.00 91.38 74 TRP A O 1
ATOM 605 N N . GLU A 1 75 ? 8.059 -7.388 -16.330 1.00 92.88 75 GLU A N 1
ATOM 606 C CA . GLU A 1 75 ? 9.325 -6.697 -16.059 1.00 92.88 75 GLU A CA 1
ATOM 607 C C . GLU A 1 75 ? 9.185 -5.208 -16.336 1.00 92.88 75 GLU A C 1
ATOM 609 O O . GLU A 1 75 ? 9.555 -4.390 -15.497 1.00 92.88 75 GLU A O 1
ATOM 614 N N . ALA A 1 76 ? 8.554 -4.855 -17.457 1.00 90.94 76 ALA A N 1
ATOM 615 C CA . ALA A 1 76 ? 8.221 -3.475 -17.782 1.00 90.94 76 ALA A CA 1
ATOM 616 C C . ALA A 1 76 ? 7.315 -2.848 -16.711 1.00 90.94 76 ALA A C 1
ATOM 618 O O . ALA A 1 76 ? 7.609 -1.759 -16.212 1.00 90.94 76 ALA A O 1
ATOM 619 N N . ALA A 1 77 ? 6.262 -3.557 -16.293 1.00 88.06 77 ALA A N 1
ATOM 620 C CA . ALA A 1 77 ? 5.376 -3.104 -15.222 1.00 88.06 77 ALA A CA 1
ATOM 621 C C . ALA A 1 77 ? 6.113 -2.957 -13.879 1.00 88.06 77 ALA A C 1
ATOM 623 O O . ALA A 1 77 ? 5.950 -1.951 -13.185 1.00 88.06 77 ALA A O 1
ATOM 624 N N . LEU A 1 78 ? 6.965 -3.927 -13.522 1.00 89.81 78 LEU A N 1
ATOM 625 C CA . LEU A 1 78 ? 7.789 -3.861 -12.318 1.00 89.81 78 LEU A CA 1
ATOM 626 C C . LEU A 1 78 ? 8.695 -2.630 -12.360 1.00 89.81 78 LEU A C 1
ATOM 628 O O . LEU A 1 78 ? 8.719 -1.875 -11.392 1.00 89.81 78 LEU A O 1
ATOM 632 N N . MET A 1 79 ? 9.403 -2.405 -13.467 1.00 90.81 79 MET A N 1
ATOM 633 C CA . MET A 1 79 ? 10.342 -1.293 -13.612 1.00 90.81 79 MET A CA 1
ATOM 634 C C . MET A 1 79 ? 9.652 0.073 -13.646 1.00 90.81 79 MET A C 1
ATOM 636 O O . MET A 1 79 ? 10.193 1.010 -13.067 1.00 90.81 79 MET A O 1
ATOM 640 N N . GLN A 1 80 ? 8.438 0.184 -14.200 1.00 86.12 80 GLN A N 1
ATOM 641 C CA . GLN A 1 80 ? 7.610 1.391 -14.054 1.00 86.12 80 GLN A CA 1
ATOM 642 C C . GLN A 1 80 ? 7.238 1.672 -12.590 1.00 86.12 80 GLN A C 1
ATOM 644 O O . GLN A 1 80 ? 7.150 2.827 -12.181 1.00 86.12 80 GLN A O 1
ATOM 649 N N . ALA A 1 81 ? 7.046 0.629 -11.779 1.00 82.69 81 ALA A N 1
ATOM 650 C CA . ALA A 1 81 ? 6.732 0.762 -10.357 1.00 82.69 81 ALA A CA 1
ATOM 651 C C . ALA A 1 81 ? 7.953 1.127 -9.491 1.00 82.69 81 ALA A C 1
ATOM 653 O O . ALA A 1 81 ? 7.806 1.642 -8.379 1.00 82.69 81 ALA A O 1
ATOM 654 N N . VAL A 1 82 ? 9.175 0.802 -9.935 1.00 81.44 82 VAL A N 1
ATOM 655 C CA . VAL A 1 82 ? 10.389 1.025 -9.140 1.00 81.44 82 VAL A CA 1
ATOM 656 C C . VAL A 1 82 ? 10.717 2.516 -9.083 1.00 81.44 82 VAL A C 1
ATOM 658 O O . VAL A 1 82 ? 11.032 3.144 -10.084 1.00 81.44 82 VAL A O 1
ATOM 661 N N . GLY A 1 83 ? 10.721 3.081 -7.873 1.00 68.00 83 GLY A N 1
ATOM 662 C CA . GLY A 1 83 ? 11.179 4.454 -7.630 1.00 68.00 83 GLY A CA 1
ATOM 663 C C . GLY A 1 83 ? 10.133 5.538 -7.896 1.00 68.00 83 GLY A C 1
ATOM 664 O O . GLY A 1 83 ? 10.344 6.672 -7.474 1.00 68.00 83 GLY A O 1
ATOM 665 N N . GLN A 1 84 ? 8.989 5.201 -8.497 1.00 65.69 84 GLN A N 1
ATOM 666 C CA . GLN A 1 84 ? 7.846 6.103 -8.595 1.00 65.69 84 GLN A CA 1
ATOM 667 C C . GLN A 1 84 ? 6.824 5.872 -7.478 1.00 65.69 84 GLN A C 1
ATOM 669 O O . GLN A 1 84 ? 6.524 4.753 -7.065 1.00 65.69 84 GLN A O 1
ATOM 674 N N . SER A 1 85 ? 6.252 6.980 -7.011 1.00 63.00 85 SER A N 1
ATOM 675 C CA . SER A 1 85 ? 5.006 6.998 -6.249 1.00 63.00 85 SER A CA 1
ATOM 676 C C . SER A 1 85 ? 3.842 6.926 -7.241 1.00 63.00 85 SER A C 1
ATOM 678 O O . SER A 1 85 ? 3.259 7.953 -7.586 1.00 63.00 85 SER A O 1
ATOM 680 N N . CYS A 1 86 ? 3.522 5.731 -7.731 1.00 64.88 86 CYS A N 1
ATOM 681 C CA . CYS A 1 86 ? 2.363 5.536 -8.601 1.00 64.88 86 CYS A CA 1
ATOM 682 C C . CYS A 1 86 ? 1.085 5.406 -7.758 1.00 64.88 86 CYS A C 1
ATOM 684 O O . CYS A 1 86 ? 0.979 4.502 -6.927 1.00 64.88 86 CYS A O 1
ATOM 686 N N . ASP A 1 87 ? 0.110 6.296 -7.967 1.00 69.31 87 ASP A N 1
ATOM 687 C CA . ASP A 1 87 ? -1.232 6.160 -7.390 1.00 69.31 87 ASP A CA 1
ATOM 688 C C . ASP A 1 87 ? -2.146 5.400 -8.367 1.00 69.31 87 ASP A C 1
ATOM 690 O O . ASP A 1 87 ? -2.798 5.996 -9.220 1.00 69.31 87 ASP A O 1
ATOM 694 N N . TRP A 1 88 ? -2.193 4.072 -8.243 1.00 77.12 88 TRP A N 1
ATOM 695 C CA . TRP A 1 88 ? -3.120 3.208 -8.993 1.00 77.12 88 TRP A CA 1
ATOM 696 C C . TRP A 1 88 ? -4.427 2.945 -8.237 1.00 77.12 88 TRP A C 1
ATOM 698 O O . TRP A 1 88 ? -5.017 1.867 -8.336 1.00 77.12 88 TRP A O 1
ATOM 708 N N . THR A 1 89 ? -4.857 3.884 -7.395 1.00 81.88 89 THR A N 1
ATOM 709 C CA . THR A 1 89 ? -6.092 3.706 -6.632 1.00 81.88 89 THR A CA 1
ATOM 710 C C . THR A 1 89 ? -7.324 3.850 -7.528 1.00 81.88 89 THR A C 1
ATOM 712 O O . THR A 1 89 ? -7.569 4.910 -8.100 1.00 81.88 89 THR A O 1
ATOM 715 N N . ASP A 1 90 ? -8.141 2.798 -7.610 1.00 87.50 90 ASP A N 1
ATOM 716 C CA . ASP A 1 90 ? -9.465 2.845 -8.241 1.00 87.50 90 ASP A CA 1
ATOM 717 C C . ASP A 1 90 ? -10.519 2.376 -7.236 1.00 87.50 90 ASP A C 1
ATOM 719 O O . ASP A 1 90 ? -10.490 1.244 -6.745 1.00 87.50 90 ASP A O 1
ATOM 723 N N . LYS A 1 91 ? -11.482 3.255 -6.941 1.00 87.75 91 LYS A N 1
ATOM 724 C CA . LYS A 1 91 ? -12.586 2.969 -6.021 1.00 87.75 91 LYS A CA 1
ATOM 725 C C . LYS A 1 91 ? -13.436 1.784 -6.500 1.00 87.75 91 LYS A C 1
ATOM 727 O O . LYS A 1 91 ? -14.084 1.137 -5.690 1.00 87.75 91 LYS A O 1
ATOM 732 N N . LYS A 1 92 ? -13.423 1.429 -7.788 1.00 91.00 92 LYS A N 1
ATOM 733 C CA . LYS A 1 92 ? -14.117 0.234 -8.299 1.00 91.00 92 LYS A CA 1
ATOM 734 C C . LYS A 1 92 ? -13.541 -1.066 -7.736 1.00 91.00 92 LYS A C 1
ATOM 736 O O . LYS A 1 92 ? -14.311 -1.997 -7.511 1.00 91.00 92 LYS A O 1
ATOM 741 N N . ASN A 1 93 ? -12.241 -1.107 -7.443 1.00 88.69 93 ASN A N 1
ATOM 742 C CA . ASN A 1 93 ? -11.553 -2.317 -6.985 1.00 88.69 93 ASN A CA 1
ATOM 743 C C . ASN A 1 93 ? -11.972 -2.755 -5.573 1.00 88.69 93 ASN A C 1
ATOM 745 O O . ASN A 1 93 ? -11.735 -3.896 -5.195 1.00 88.69 93 ASN A O 1
ATOM 749 N N . ILE A 1 94 ? -12.616 -1.885 -4.784 1.00 91.81 94 ILE A N 1
ATOM 750 C CA . ILE A 1 94 ? -13.066 -2.240 -3.426 1.00 91.81 94 ILE A CA 1
ATOM 751 C C . ILE A 1 94 ? -14.460 -2.873 -3.403 1.00 91.81 94 ILE A C 1
ATOM 753 O O . ILE A 1 94 ? -14.886 -3.368 -2.362 1.00 91.81 94 ILE A O 1
ATOM 757 N N . LYS A 1 95 ? -15.197 -2.844 -4.523 1.00 91.00 95 LYS A N 1
ATOM 758 C CA . LYS A 1 95 ? -16.614 -3.238 -4.553 1.00 91.00 95 LYS A CA 1
ATOM 759 C C . LYS A 1 95 ? -16.829 -4.674 -4.094 1.00 91.00 95 LYS A C 1
ATOM 761 O O . LYS A 1 95 ? -17.734 -4.923 -3.304 1.00 91.00 95 LYS A O 1
ATOM 766 N N . GLU A 1 96 ? -15.998 -5.602 -4.555 1.00 91.69 96 GLU A N 1
ATOM 767 C CA . GLU A 1 96 ? -16.121 -7.017 -4.191 1.00 91.69 96 GLU A CA 1
ATOM 768 C C . GLU A 1 96 ? -15.874 -7.240 -2.695 1.00 91.69 96 GLU A C 1
ATOM 770 O O . GLU A 1 96 ? -16.616 -7.983 -2.054 1.00 91.69 96 GLU A O 1
ATOM 775 N N . ILE A 1 97 ? -14.913 -6.510 -2.115 1.00 89.06 97 ILE A N 1
ATOM 776 C CA . ILE A 1 97 ? -14.615 -6.539 -0.677 1.00 89.06 97 ILE A CA 1
ATOM 777 C C . ILE A 1 97 ? -15.820 -6.027 0.118 1.00 89.06 97 ILE A C 1
ATOM 779 O O . ILE A 1 97 ? -16.262 -6.676 1.062 1.00 89.06 97 ILE A O 1
ATOM 783 N N . VAL A 1 98 ? -16.398 -4.893 -0.289 1.00 89.62 98 VAL A N 1
ATOM 784 C CA . VAL A 1 98 ? -17.583 -4.320 0.371 1.00 89.62 98 VAL A CA 1
ATOM 785 C C . VAL A 1 98 ? -18.767 -5.286 0.307 1.00 89.62 98 VAL A C 1
ATOM 787 O O . VAL A 1 98 ? -19.453 -5.487 1.308 1.00 89.62 98 VAL A O 1
ATOM 790 N N . VAL A 1 99 ? -19.005 -5.905 -0.853 1.00 92.19 99 VAL A N 1
ATOM 791 C CA . VAL A 1 99 ? -20.081 -6.891 -1.038 1.00 92.19 99 VAL A CA 1
ATOM 792 C C . VAL A 1 99 ? -19.874 -8.110 -0.145 1.00 92.19 99 VAL A C 1
ATOM 794 O O . VAL A 1 99 ? -20.835 -8.584 0.456 1.00 92.19 99 VAL A O 1
ATOM 797 N N . TYR A 1 100 ? -18.647 -8.614 -0.047 1.00 91.06 100 TYR A N 1
ATOM 798 C CA . TYR A 1 100 ? -18.318 -9.746 0.813 1.00 91.06 100 TYR A CA 1
ATOM 799 C C . TYR A 1 100 ? -18.567 -9.428 2.294 1.00 91.06 100 TYR A C 1
ATOM 801 O O . TYR A 1 100 ? -19.251 -10.183 2.985 1.00 91.06 100 TYR A O 1
ATOM 809 N N . VAL A 1 101 ? -18.088 -8.272 2.763 1.00 86.69 101 VAL A N 1
ATOM 810 C CA . VAL A 1 101 ? -18.231 -7.865 4.168 1.00 86.69 101 VAL A CA 1
ATOM 811 C C . VAL A 1 101 ? -19.696 -7.622 4.537 1.00 86.69 101 VAL A C 1
ATOM 813 O O . VAL A 1 101 ? -20.117 -8.034 5.608 1.00 86.69 101 VAL A O 1
ATOM 816 N N . LYS A 1 102 ? -20.510 -7.030 3.650 1.00 85.31 102 LYS A N 1
ATOM 817 C CA . LYS A 1 102 ? -21.950 -6.804 3.905 1.00 85.31 102 LYS A CA 1
ATOM 818 C C . LYS A 1 102 ? -22.794 -8.084 3.943 1.00 85.31 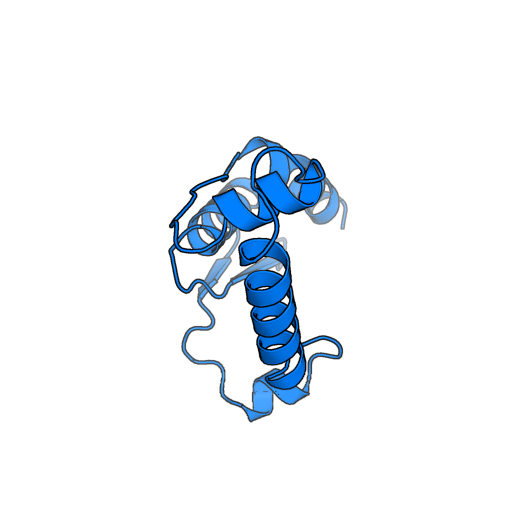102 LYS A C 1
ATOM 820 O O . LYS A 1 102 ? -23.936 -8.028 4.390 1.00 85.31 102 LYS A O 1
ATOM 825 N N . LYS A 1 103 ? -22.277 -9.201 3.423 1.00 84.62 103 LYS A N 1
ATOM 826 C CA . LYS A 1 103 ? -22.942 -10.515 3.452 1.00 84.62 103 LYS A CA 1
ATOM 827 C C . LYS A 1 103 ? -22.566 -11.358 4.676 1.00 84.62 103 LYS A C 1
ATOM 829 O O . LYS A 1 103 ? -23.215 -12.378 4.891 1.00 84.62 103 LYS A O 1
ATOM 834 N N . SER A 1 104 ? -21.510 -10.970 5.393 1.00 69.06 104 SER A N 1
ATOM 835 C CA . SER A 1 104 ? -21.040 -11.621 6.625 1.00 69.06 104 SER A CA 1
ATOM 836 C C . SER A 1 104 ? -21.864 -11.163 7.824 1.00 69.06 104 SER A C 1
ATOM 838 O O . SER A 1 104 ? -22.119 -12.010 8.703 1.00 69.06 104 SER A O 1
#

Radius of gyration: 17.59 Å; Cα contacts (8 Å, |Δi|>4): 69; chains: 1; bounding box: 45×23×45 Å

Secondary structure (DSSP, 8-state):
----EEEE--SSSHHHHHHHHHHHHHT-EEEE-TT--HHHHTT-S----HHHHHHHHHHHHHHTTS-GGG--HHHHHHHHHSS-------GGGGHHHHHHHHH-

Mean predicted aligned error: 9.35 Å

Foldseek 3Di:
DQQDEQEFEDDQCLRVVQSVLLCVLLVHYYYYVPPDDPVNVVPDPDDCDPVNVVVLVVVLVVLVPDDQVPDDPVSVVSVVVPPDPDNPDDSVVCVVVSVVSVVD

pLDDT: mean 81.11, std 12.88, range [46.81, 95.19]